Protein AF-A0ABD5T7F2-F1 (afdb_monomer)

Radius of gyration: 25.19 Å; Cα contacts (8 Å, |Δi|>4): 117; chains: 1; bounding box: 53×33×60 Å

Sequence (142 aa):
MTLKKLWKLYPKKIGKKPALAAYKRAMSRKKNPATNRQIQDGIVAYRQLIKSKGTEKRFVKDGSTFFNQEAWNDYLEVVKEEREEQEARKPKFDPKKTAIAMYIDYNSLDRVLEEIKAQGIPIKPEDAKRYIAEYDERRQQA

Secondary structure (DSSP, 8-state):
--HHHHHHH-SS---HHHHHHHHHHHHT-SSSPPPHHHHHHHHHHHHHHHHHTT--TTTSPPHHHHHHTTTHHHHHHHHHHHHHHHHHHSPPP-HHHHHHHHHHHH--HHHHHHHHHHTT-SS-HHHHHHHHHHHHHHHHT-

Solvent-accessible surface area (backbone atoms only — not comparable to full-atom values): 8013 Å² total; per-residue (Å²): 135,53,68,76,61,53,55,69,70,46,91,41,83,42,50,63,70,61,20,50,54,29,48,52,52,41,46,68,37,93,69,86,42,53,48,70,62,59,50,47,51,10,49,53,39,48,53,48,51,39,59,75,68,65,56,53,75,87,77,52,65,40,38,23,55,38,38,62,67,51,46,29,60,71,27,48,56,52,50,50,53,52,49,52,50,49,60,68,65,46,77,76,88,49,58,56,63,49,40,41,51,44,28,68,74,62,72,33,70,68,60,41,48,50,49,32,62,75,71,63,46,97,54,56,64,69,58,40,53,50,44,40,50,61,47,52,58,55,58,78,76,108

pLDDT: mean 89.98, std 9.58, range [60.41, 97.62]

Nearest PDB structures (foldseek):
  4roc-assembly1_A  TM=3.311E-01  e=8.472E+00  Homo sapiens

Structure (mmCIF, N/CA/C/O backbone):
data_AF-A0ABD5T7F2-F1
#
_entry.id   AF-A0ABD5T7F2-F1
#
loop_
_atom_site.group_PDB
_atom_site.id
_atom_site.type_symbol
_atom_site.label_atom_id
_atom_site.label_alt_id
_atom_site.label_comp_id
_atom_site.label_asym_id
_atom_site.label_entity_id
_atom_site.label_seq_id
_atom_site.pdbx_PDB_ins_code
_atom_site.Cartn_x
_atom_site.Cartn_y
_atom_site.Cartn_z
_atom_site.occupancy
_atom_site.B_iso_or_equiv
_atom_site.auth_seq_id
_atom_site.auth_comp_id
_atom_site.auth_asym_id
_atom_site.auth_atom_id
_atom_site.pdbx_PDB_model_num
ATOM 1 N N . MET A 1 1 ? -7.508 15.129 5.938 1.00 71.88 1 MET A N 1
ATOM 2 C CA . MET A 1 1 ? -8.403 13.963 5.703 1.00 71.88 1 MET A CA 1
ATOM 3 C C . MET A 1 1 ? -9.272 13.769 6.950 1.00 71.88 1 MET A C 1
ATOM 5 O O . MET A 1 1 ? -8.827 14.170 8.013 1.00 71.88 1 MET A O 1
ATOM 9 N N . THR A 1 2 ? -10.487 13.214 6.866 1.00 89.75 2 THR A N 1
ATOM 10 C CA . THR A 1 2 ? -11.339 12.944 8.051 1.00 89.75 2 THR A CA 1
ATOM 11 C C . THR A 1 2 ? -11.726 11.471 8.103 1.00 89.75 2 THR A C 1
ATOM 13 O O . THR A 1 2 ? -11.714 10.806 7.062 1.00 89.75 2 THR A O 1
ATOM 16 N N . LEU A 1 3 ? -12.174 10.972 9.264 1.00 91.69 3 LEU A N 1
ATOM 17 C CA . LEU A 1 3 ? -12.733 9.617 9.362 1.00 91.69 3 LEU A CA 1
ATOM 18 C C . LEU A 1 3 ? -13.804 9.353 8.298 1.00 91.69 3 LEU A C 1
ATOM 20 O O . LEU A 1 3 ? -13.856 8.258 7.757 1.00 91.69 3 LEU A O 1
ATOM 24 N N . LYS A 1 4 ? -14.642 10.340 7.946 1.00 93.25 4 LYS A N 1
ATOM 25 C CA . LYS A 1 4 ? -15.668 10.165 6.902 1.00 93.25 4 LYS A CA 1
ATOM 26 C C . LYS A 1 4 ? -15.062 9.673 5.582 1.00 93.25 4 LYS A C 1
ATOM 28 O O . LYS A 1 4 ? -15.688 8.857 4.915 1.00 93.25 4 LYS A O 1
ATOM 33 N N . LYS A 1 5 ? -13.867 10.151 5.215 1.00 94.50 5 LYS A N 1
ATOM 34 C CA . LYS A 1 5 ? -13.154 9.726 4.001 1.00 94.50 5 LYS A CA 1
ATOM 35 C C . LYS A 1 5 ? -12.534 8.334 4.180 1.00 94.50 5 LYS A C 1
ATOM 37 O O . LYS A 1 5 ? -12.773 7.472 3.345 1.00 94.50 5 LYS A O 1
ATOM 42 N N . LEU A 1 6 ? -11.852 8.080 5.300 1.00 94.25 6 LEU A N 1
ATOM 43 C CA . LEU A 1 6 ? -11.263 6.765 5.616 1.00 94.25 6 LEU A CA 1
ATOM 44 C C . LEU A 1 6 ? -12.324 5.652 5.678 1.00 94.25 6 LEU A C 1
ATOM 46 O O . LEU A 1 6 ? -12.150 4.570 5.128 1.00 94.25 6 LEU A O 1
ATOM 50 N N . TRP A 1 7 ? -13.481 5.946 6.269 1.00 96.12 7 TRP A N 1
ATOM 51 C CA . TRP A 1 7 ? -14.602 5.019 6.399 1.00 96.12 7 TRP A CA 1
ATOM 52 C C . TRP A 1 7 ? -15.192 4.594 5.054 1.00 96.12 7 TRP A C 1
ATOM 54 O O . TRP A 1 7 ? -15.679 3.475 4.919 1.00 96.12 7 TRP A O 1
ATOM 64 N N . LYS A 1 8 ? -15.154 5.470 4.039 1.00 95.31 8 LYS A N 1
ATOM 65 C CA . LYS A 1 8 ? -15.615 5.125 2.686 1.00 95.31 8 LYS A CA 1
ATOM 66 C C . LYS A 1 8 ? -14.739 4.043 2.050 1.00 95.31 8 LYS A C 1
ATOM 68 O O . LYS A 1 8 ? -15.282 3.226 1.310 1.00 95.31 8 LYS A O 1
ATOM 73 N N . LEU A 1 9 ? -13.443 4.026 2.377 1.00 93.62 9 LEU A N 1
ATOM 74 C CA . LEU A 1 9 ? -12.471 3.054 1.873 1.00 93.62 9 LEU A CA 1
ATOM 75 C C . L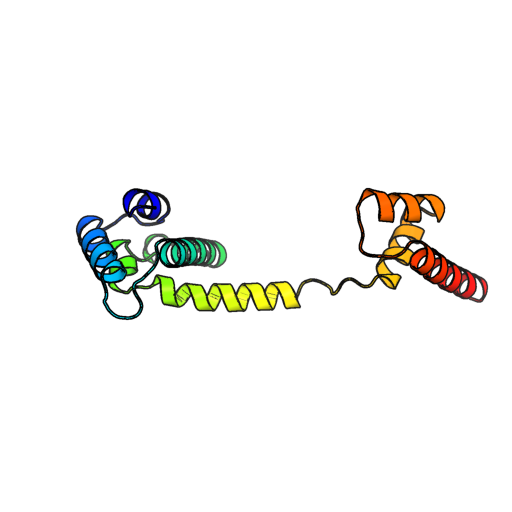EU A 1 9 ? -12.621 1.678 2.531 1.00 93.62 9 LEU A C 1
ATOM 77 O O . LEU A 1 9 ? -12.317 0.674 1.897 1.00 93.62 9 LEU A O 1
ATOM 81 N N . TYR A 1 10 ? -13.068 1.624 3.786 1.00 95.56 10 TYR A N 1
ATOM 82 C CA . TYR A 1 10 ? -13.033 0.394 4.574 1.00 95.56 10 TYR A CA 1
ATOM 83 C C . TYR A 1 10 ? -14.015 -0.679 4.047 1.00 95.56 10 TYR A C 1
ATOM 85 O O . TYR A 1 10 ? -15.179 -0.351 3.792 1.00 95.56 10 TYR A O 1
ATOM 93 N N . PRO A 1 11 ? -13.596 -1.953 3.894 1.00 92.94 11 PRO A N 1
ATOM 94 C CA . PRO A 1 11 ? -14.394 -2.989 3.228 1.00 92.94 11 PRO A CA 1
ATOM 95 C C . PRO A 1 11 ? -15.631 -3.434 4.027 1.00 92.94 11 PRO A C 1
ATOM 97 O O . PRO A 1 11 ? -16.669 -3.705 3.426 1.00 92.94 11 PRO A O 1
ATOM 100 N N . LYS A 1 12 ? -15.562 -3.463 5.368 1.00 95.81 12 LYS A N 1
ATOM 101 C CA . LYS A 1 12 ? -16.660 -3.914 6.245 1.00 95.81 12 LYS A CA 1
ATOM 102 C C . LYS A 1 12 ? -17.070 -2.830 7.246 1.00 95.81 12 LYS A C 1
ATOM 104 O O . LYS A 1 12 ? -16.495 -2.671 8.321 1.00 95.81 12 LYS A O 1
ATOM 109 N N . LYS A 1 13 ? -18.073 -2.035 6.870 1.00 96.19 13 LYS A N 1
ATOM 110 C CA . LYS A 1 13 ? -18.468 -0.780 7.544 1.00 96.19 13 LYS A CA 1
ATOM 111 C C . LYS A 1 13 ? -19.394 -1.000 8.751 1.00 96.19 13 LYS A C 1
ATOM 113 O O . LYS A 1 13 ? -20.475 -0.421 8.812 1.00 96.19 13 LYS A O 1
ATOM 118 N N . ILE A 1 14 ? -18.955 -1.792 9.727 1.00 96.50 14 ILE A N 1
ATOM 119 C CA . ILE A 1 14 ? -19.703 -2.094 10.960 1.00 96.50 14 ILE A CA 1
ATOM 120 C C . ILE A 1 14 ? -19.105 -1.325 12.147 1.00 96.50 14 ILE A C 1
ATOM 122 O O . ILE A 1 14 ? -17.888 -1.228 12.272 1.00 96.50 14 ILE A O 1
ATOM 126 N N . GLY A 1 15 ? -19.958 -0.738 12.997 1.00 96.62 15 GLY A N 1
ATOM 127 C CA . GLY A 1 15 ? -19.528 -0.058 14.227 1.00 96.62 15 GLY A CA 1
ATOM 128 C C . GLY A 1 15 ? -18.880 1.324 14.021 1.00 96.62 15 GLY A C 1
ATOM 129 O O . GLY A 1 15 ? -17.848 1.646 14.605 1.00 96.62 15 GLY A O 1
ATOM 130 N N . LYS A 1 16 ? -19.496 2.194 13.211 1.00 96.38 16 LYS A N 1
ATOM 131 C CA . LYS A 1 16 ? -18.955 3.531 12.884 1.00 96.38 16 LYS A CA 1
ATOM 132 C C . LYS A 1 16 ? -18.761 4.456 14.095 1.00 96.38 16 LYS A C 1
ATOM 134 O O . LYS A 1 16 ? -17.783 5.198 14.139 1.00 96.38 16 LYS A O 1
ATOM 139 N N . LYS A 1 17 ? -19.695 4.451 15.056 1.00 96.94 17 LYS A N 1
ATOM 140 C CA . LYS A 1 17 ? -19.611 5.277 16.278 1.00 96.94 17 LYS A CA 1
ATOM 141 C C . LYS A 1 17 ? -18.373 4.915 17.123 1.00 96.94 17 LYS A C 1
ATOM 143 O O . LYS A 1 17 ? -17.569 5.816 17.358 1.00 96.94 17 LYS A O 1
ATOM 148 N N . PRO A 1 18 ? -18.151 3.640 17.506 1.00 97.19 18 PRO A N 1
ATOM 149 C CA . PRO A 1 18 ? -16.934 3.261 18.224 1.00 97.19 18 PRO A CA 1
ATOM 150 C C . PRO A 1 18 ? -15.663 3.462 17.387 1.00 97.19 18 PRO A C 1
ATOM 152 O O . PRO A 1 18 ? -14.676 3.962 17.917 1.00 97.19 18 PRO A O 1
ATOM 155 N N . ALA A 1 19 ? -15.696 3.210 16.072 1.00 97.38 19 ALA A N 1
ATOM 156 C CA . ALA A 1 19 ? -14.559 3.519 15.197 1.00 97.38 19 ALA A CA 1
ATOM 157 C C . ALA A 1 19 ? -14.187 5.016 15.214 1.00 97.38 19 ALA A C 1
ATOM 159 O O . ALA A 1 19 ? -13.008 5.364 15.202 1.00 97.38 19 ALA A O 1
ATOM 160 N N . LEU A 1 20 ? -15.177 5.917 15.281 1.00 97.31 20 LEU A N 1
ATOM 161 C CA . LEU A 1 20 ? -14.939 7.358 15.398 1.00 97.31 20 LEU A CA 1
ATOM 162 C C . LEU A 1 20 ? -14.315 7.753 16.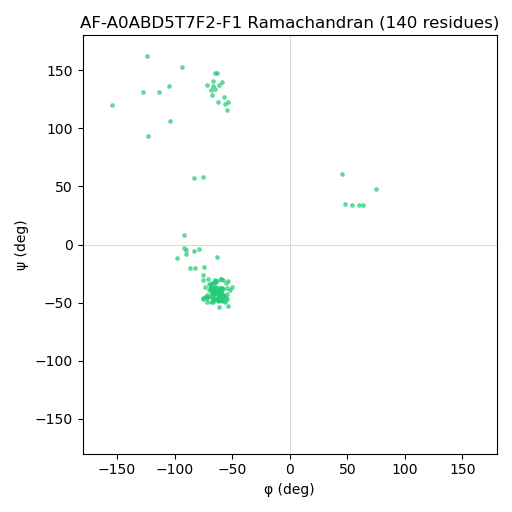730 1.00 97.31 20 LEU A C 1
ATOM 164 O O . LEU A 1 20 ? -13.422 8.600 16.738 1.00 97.31 20 LEU A O 1
ATOM 168 N N . ALA A 1 21 ? -14.764 7.155 17.831 1.00 97.44 21 ALA A N 1
ATOM 169 C CA . ALA A 1 21 ? -14.156 7.380 19.136 1.00 97.44 21 ALA A CA 1
ATOM 170 C C . ALA A 1 21 ? -12.689 6.916 19.143 1.00 97.44 21 ALA A C 1
ATOM 172 O O . ALA A 1 21 ? -11.808 7.678 19.541 1.00 97.44 21 ALA A O 1
ATOM 173 N N . ALA A 1 22 ? -12.418 5.720 18.610 1.00 97.31 22 ALA A N 1
ATOM 174 C CA . ALA A 1 22 ? -11.070 5.172 18.491 1.00 97.31 22 ALA A CA 1
ATOM 175 C C . ALA A 1 22 ? -10.154 6.042 17.623 1.00 97.31 22 ALA A C 1
ATOM 177 O O . ALA A 1 22 ? -9.062 6.396 18.053 1.00 97.31 22 ALA A O 1
ATOM 178 N N . TYR A 1 23 ? -10.628 6.461 16.448 1.00 97.06 23 TYR A N 1
ATOM 179 C CA . TYR A 1 23 ? -9.899 7.365 15.560 1.00 97.06 23 TYR A CA 1
ATOM 180 C C . TYR A 1 23 ? -9.516 8.678 16.252 1.00 97.06 23 TYR A C 1
ATOM 182 O O . TYR A 1 23 ? -8.358 9.085 16.202 1.00 97.06 23 TYR A O 1
ATOM 190 N N . LYS A 1 24 ? -10.472 9.334 16.926 1.00 96.50 24 LYS A N 1
ATOM 191 C CA . LYS A 1 24 ? -10.201 10.584 17.653 1.00 96.50 24 LYS A CA 1
ATOM 192 C C . LYS A 1 24 ? -9.145 10.365 18.733 1.00 96.50 24 LYS A C 1
ATOM 194 O O . LYS A 1 24 ? -8.185 11.124 18.785 1.00 96.50 24 LYS A O 1
ATOM 199 N N . ARG A 1 25 ? -9.302 9.301 19.530 1.00 96.56 25 ARG A N 1
ATOM 200 C CA . ARG A 1 25 ? -8.363 8.919 20.591 1.00 96.56 25 ARG A CA 1
ATOM 201 C C . ARG A 1 25 ? -6.957 8.671 20.046 1.00 96.56 25 ARG A C 1
ATOM 203 O O . ARG A 1 25 ? -6.001 9.142 20.650 1.00 96.56 25 ARG A O 1
ATOM 210 N N . ALA A 1 26 ? -6.830 7.960 18.927 1.00 96.06 26 ALA A N 1
ATOM 211 C CA . ALA A 1 26 ? -5.546 7.647 18.303 1.00 96.06 26 ALA A CA 1
ATOM 212 C C . ALA A 1 26 ? -4.824 8.907 17.800 1.00 96.06 26 ALA A C 1
ATOM 214 O O . ALA A 1 26 ? -3.618 9.046 17.997 1.00 96.06 26 ALA A O 1
ATOM 215 N N . MET A 1 27 ? -5.555 9.853 17.201 1.00 95.44 27 MET A N 1
ATOM 216 C CA . MET A 1 27 ? -4.956 11.105 16.724 1.00 95.44 27 MET A CA 1
ATOM 217 C C . MET A 1 27 ? -4.633 12.100 17.845 1.00 95.44 27 MET A C 1
ATOM 219 O O . MET A 1 27 ? -3.752 12.934 17.675 1.00 95.44 27 MET A O 1
ATOM 223 N N . SER A 1 28 ? -5.345 12.052 18.975 1.00 95.75 28 SER A N 1
ATOM 224 C CA . SER A 1 28 ? -5.165 13.004 20.079 1.00 95.75 28 SER A CA 1
ATOM 225 C C . SER A 1 28 ? -4.154 12.549 21.137 1.00 95.75 28 SER A C 1
ATOM 227 O O . SER A 1 28 ? -4.075 13.161 22.204 1.00 95.75 28 SER A O 1
ATOM 229 N N . ARG A 1 29 ? -3.416 11.451 20.915 1.00 94.50 29 ARG A N 1
ATOM 230 C CA . ARG A 1 29 ? -2.412 10.972 21.879 1.00 94.50 29 ARG A CA 1
ATOM 231 C C . ARG A 1 29 ? -1.252 11.959 21.991 1.00 94.50 29 ARG A C 1
ATOM 233 O O . ARG A 1 29 ? -0.767 12.475 20.991 1.00 94.50 29 ARG A O 1
ATOM 240 N N . LYS A 1 30 ? -0.750 12.152 23.216 1.00 94.06 30 LYS A N 1
ATOM 241 C CA . LYS A 1 30 ? 0.439 12.984 23.477 1.00 94.06 30 LYS A CA 1
ATOM 242 C C . LYS A 1 30 ? 1.723 12.386 22.895 1.00 94.06 30 LYS A C 1
ATOM 244 O O . LYS A 1 30 ? 2.603 13.124 22.478 1.00 94.06 30 LYS A O 1
ATOM 249 N N . LYS A 1 31 ? 1.837 11.055 22.894 1.00 92.44 31 LYS A N 1
ATOM 250 C CA . LYS A 1 31 ? 2.985 10.321 22.349 1.00 92.44 31 LYS A CA 1
ATOM 251 C C . LYS A 1 31 ? 2.532 9.527 21.131 1.00 92.44 31 LYS A C 1
ATOM 253 O O . LYS A 1 31 ? 1.526 8.825 21.220 1.00 92.44 31 LYS A O 1
ATOM 258 N N . ASN A 1 32 ? 3.282 9.651 20.037 1.00 88.56 32 ASN A N 1
ATOM 259 C CA . ASN A 1 32 ? 3.058 8.962 18.763 1.00 88.56 32 ASN A CA 1
ATOM 260 C C . ASN A 1 32 ? 1.586 8.997 18.302 1.00 88.56 32 ASN A C 1
ATOM 262 O O . ASN A 1 32 ? 0.952 7.944 18.192 1.00 88.56 32 ASN A O 1
ATOM 266 N N . PRO A 1 33 ? 1.005 10.193 18.074 1.00 94.94 33 PRO A N 1
ATOM 267 C CA . PRO A 1 33 ? -0.345 10.293 17.538 1.00 94.94 33 PRO A CA 1
ATOM 268 C C . PRO A 1 33 ? -0.416 9.647 16.155 1.00 94.94 33 PRO A C 1
ATOM 270 O O . PRO A 1 33 ? 0.455 9.850 15.307 1.00 94.94 33 PRO A O 1
ATOM 273 N N . ALA A 1 34 ? -1.485 8.896 15.909 1.00 94.62 34 ALA A N 1
ATOM 274 C CA . ALA A 1 34 ? -1.723 8.337 14.589 1.00 94.62 34 ALA A CA 1
ATOM 275 C C . ALA A 1 34 ? -2.022 9.460 13.589 1.00 94.62 34 ALA A C 1
ATOM 277 O O . ALA A 1 34 ? -2.823 10.362 13.850 1.00 94.62 34 ALA A O 1
ATOM 278 N N . THR A 1 35 ? -1.423 9.380 12.406 1.00 94.62 35 THR A N 1
ATOM 279 C CA . THR A 1 35 ? -1.730 10.292 11.305 1.00 94.62 35 THR A CA 1
ATOM 280 C C . THR A 1 35 ? -2.804 9.706 10.397 1.00 94.62 35 THR A C 1
ATOM 282 O O . THR A 1 35 ? -2.926 8.495 10.208 1.00 94.62 35 THR A O 1
ATOM 285 N N . ASN A 1 36 ? -3.560 10.585 9.738 1.00 95.00 36 ASN A N 1
ATOM 286 C CA . ASN A 1 36 ? -4.512 10.164 8.710 1.00 95.00 36 ASN A CA 1
ATOM 287 C C . ASN A 1 36 ? -3.865 9.327 7.597 1.00 95.00 36 ASN A C 1
ATOM 289 O O . ASN A 1 36 ? -4.528 8.455 7.043 1.00 95.00 36 ASN A O 1
ATOM 293 N N . ARG A 1 37 ? -2.601 9.621 7.266 1.00 93.00 37 ARG A N 1
ATOM 294 C CA . ARG A 1 37 ? -1.845 8.911 6.234 1.00 93.00 37 ARG A CA 1
ATOM 295 C C . ARG A 1 37 ? -1.542 7.480 6.667 1.00 93.00 37 ARG A C 1
ATOM 297 O O . ARG A 1 37 ? -1.916 6.571 5.947 1.00 93.00 37 ARG A O 1
ATOM 304 N N . GLN A 1 38 ? -1.010 7.279 7.873 1.00 93.44 38 GLN A N 1
ATOM 305 C CA . GLN A 1 38 ? -0.760 5.935 8.416 1.00 93.44 38 GLN A CA 1
ATOM 306 C C . GLN A 1 38 ? -2.024 5.071 8.430 1.00 93.44 38 GLN A C 1
ATOM 308 O O . GLN A 1 38 ? -2.006 3.924 7.995 1.00 93.44 38 GLN A O 1
ATOM 313 N N . ILE A 1 39 ? -3.147 5.639 8.876 1.00 95.44 39 ILE A N 1
ATOM 314 C CA . ILE A 1 39 ? -4.419 4.911 8.917 1.00 95.44 39 ILE A CA 1
ATOM 315 C C . ILE A 1 39 ? -4.902 4.585 7.498 1.00 95.44 39 ILE A C 1
ATOM 317 O O . ILE A 1 39 ? -5.390 3.486 7.249 1.00 95.44 39 ILE A O 1
ATOM 321 N N . GLN A 1 40 ? -4.781 5.525 6.556 1.00 95.12 40 GLN A N 1
ATOM 322 C CA . GLN A 1 40 ? -5.131 5.286 5.157 1.00 95.12 40 GLN A CA 1
ATOM 323 C C . GLN A 1 40 ? -4.279 4.172 4.547 1.00 95.12 40 GLN A C 1
ATOM 325 O O . GLN A 1 40 ? -4.839 3.270 3.925 1.00 95.12 40 GLN A O 1
ATOM 330 N N . ASP A 1 41 ? -2.964 4.233 4.741 1.00 93.19 41 ASP A N 1
ATOM 331 C CA . ASP A 1 41 ? -2.009 3.270 4.202 1.00 93.19 41 ASP A CA 1
ATOM 332 C C . ASP A 1 41 ? -2.308 1.869 4.753 1.00 93.19 41 ASP A C 1
ATOM 334 O O . ASP A 1 41 ? -2.481 0.935 3.973 1.00 93.19 41 ASP A O 1
ATOM 338 N N . GLY A 1 42 ? -2.547 1.735 6.063 1.00 95.06 42 GLY A N 1
ATOM 339 C CA . GLY A 1 42 ? -2.958 0.459 6.656 1.00 95.06 42 GLY A CA 1
ATOM 340 C C . GLY A 1 42 ? -4.331 -0.045 6.184 1.00 95.06 42 GLY A C 1
ATOM 341 O O . GLY A 1 42 ? -4.531 -1.249 6.051 1.00 95.06 42 GLY A O 1
ATOM 342 N N . ILE A 1 43 ? -5.290 0.837 5.864 1.00 95.75 43 ILE A N 1
ATOM 343 C CA . ILE A 1 43 ? -6.567 0.419 5.247 1.00 95.75 43 ILE A CA 1
ATOM 344 C C . ILE A 1 43 ? -6.339 -0.106 3.825 1.00 95.75 43 ILE A C 1
ATOM 346 O O . ILE A 1 43 ? -6.963 -1.093 3.432 1.00 95.75 43 ILE A O 1
ATOM 350 N N . VAL A 1 44 ? -5.491 0.555 3.034 1.00 94.31 44 VAL A N 1
ATOM 351 C CA . VAL A 1 44 ? -5.166 0.122 1.667 1.00 94.31 44 VAL A CA 1
ATOM 352 C C . VAL A 1 44 ? -4.450 -1.227 1.696 1.00 94.31 44 VAL A C 1
ATOM 354 O O . VAL A 1 44 ? -4.882 -2.140 0.994 1.00 94.31 44 VAL A O 1
ATOM 357 N N . ALA A 1 45 ? -3.452 -1.367 2.567 1.00 92.88 45 ALA A N 1
ATOM 358 C CA . ALA A 1 45 ? -2.729 -2.605 2.829 1.00 92.88 45 ALA A CA 1
ATOM 359 C C . ALA A 1 45 ? -3.677 -3.756 3.184 1.00 92.88 45 ALA A C 1
ATOM 361 O O . ALA A 1 45 ? -3.715 -4.790 2.520 1.00 92.88 45 ALA A O 1
ATOM 362 N N . TYR A 1 46 ? -4.548 -3.532 4.171 1.00 95.00 46 TYR A N 1
ATOM 363 C CA . TYR A 1 46 ? -5.514 -4.534 4.603 1.00 95.00 46 TYR A CA 1
ATOM 364 C C . TYR A 1 46 ? -6.454 -4.964 3.469 1.00 95.00 46 TYR A C 1
ATOM 366 O O . TYR A 1 46 ? -6.751 -6.146 3.315 1.00 95.00 46 TYR A O 1
ATOM 374 N N . ARG A 1 47 ? -6.901 -4.017 2.632 1.00 94.00 47 ARG A N 1
ATOM 375 C CA . ARG A 1 47 ? -7.743 -4.314 1.461 1.00 94.00 47 ARG A CA 1
ATOM 376 C C . ARG A 1 47 ? -7.024 -5.148 0.405 1.00 94.00 47 ARG A C 1
ATOM 378 O O . ARG A 1 47 ? -7.669 -5.973 -0.239 1.00 94.00 47 ARG A O 1
ATOM 385 N N . GLN A 1 48 ? -5.735 -4.906 0.192 1.00 91.56 48 GLN A N 1
ATOM 386 C CA . GLN A 1 48 ? -4.925 -5.700 -0.728 1.00 91.56 48 GLN A CA 1
ATOM 387 C C . GLN A 1 48 ? -4.755 -7.120 -0.189 1.00 91.56 48 GLN A C 1
ATOM 389 O O . GLN A 1 48 ? -5.036 -8.065 -0.919 1.00 91.56 48 GLN A O 1
ATOM 394 N N . LEU A 1 49 ? -4.444 -7.262 1.101 1.00 90.69 49 LEU A N 1
ATOM 395 C CA . LEU A 1 49 ? -4.281 -8.553 1.767 1.00 90.69 49 LEU A CA 1
ATOM 396 C C . LEU A 1 49 ? -5.543 -9.426 1.700 1.00 90.69 49 LEU A C 1
ATOM 398 O O . LEU A 1 49 ? -5.472 -10.600 1.345 1.00 90.69 49 LEU A O 1
ATOM 402 N N . ILE A 1 50 ? -6.722 -8.871 2.011 1.00 92.81 50 ILE A N 1
ATOM 403 C CA . ILE A 1 50 ? -7.975 -9.646 1.924 1.00 92.81 50 ILE A CA 1
ATOM 404 C C . ILE A 1 50 ? -8.293 -10.054 0.482 1.00 92.81 50 ILE A C 1
ATOM 406 O O . ILE A 1 50 ? -8.901 -11.099 0.266 1.00 92.81 50 ILE A O 1
ATOM 410 N N . LYS A 1 51 ? -7.886 -9.240 -0.506 1.00 91.06 51 LYS A N 1
ATOM 411 C CA . LYS A 1 51 ? -8.078 -9.541 -1.927 1.00 91.06 51 LYS A CA 1
ATOM 412 C C . LYS A 1 51 ? -7.112 -10.634 -2.386 1.00 91.06 51 LYS A C 1
ATOM 414 O O . LYS A 1 51 ? -7.558 -11.550 -3.064 1.00 91.06 51 LYS A O 1
ATOM 419 N N . SER A 1 52 ? -5.832 -10.555 -2.017 1.00 87.19 52 SER A N 1
ATOM 420 C CA . SER A 1 52 ? -4.815 -11.539 -2.410 1.00 87.19 52 SER A CA 1
ATOM 421 C C . SER A 1 52 ? -5.069 -12.909 -1.785 1.00 87.19 52 SER A C 1
ATOM 423 O O . SER A 1 52 ? -4.932 -13.921 -2.461 1.00 87.19 52 SER A O 1
ATOM 425 N N . LYS A 1 53 ? -5.519 -12.947 -0.526 1.00 88.81 53 LYS A N 1
ATOM 426 C CA . LYS A 1 53 ? -5.847 -14.193 0.187 1.00 88.81 53 LYS A CA 1
ATOM 427 C C . LYS A 1 53 ? -7.246 -14.742 -0.107 1.00 88.81 53 LYS A C 1
ATOM 429 O O . LYS A 1 53 ? -7.596 -15.788 0.428 1.00 88.81 53 LYS A O 1
ATOM 434 N N . GLY A 1 54 ? -8.076 -14.028 -0.871 1.00 89.88 54 GLY A N 1
ATOM 435 C CA . GLY A 1 54 ? -9.470 -14.423 -1.102 1.00 89.88 54 GLY A CA 1
ATOM 436 C C . GLY A 1 54 ? -10.299 -14.513 0.186 1.00 89.88 54 GLY A C 1
ATOM 437 O O . GLY A 1 54 ? -11.170 -15.368 0.309 1.00 89.88 54 GLY A O 1
ATOM 438 N N . THR A 1 55 ? -10.019 -13.658 1.174 1.00 90.38 55 THR A N 1
ATOM 439 C CA . THR A 1 55 ? -10.678 -13.710 2.484 1.00 90.38 55 THR A CA 1
ATOM 440 C C . THR A 1 55 ? -12.179 -13.461 2.357 1.00 90.38 55 THR A C 1
ATOM 442 O O . THR A 1 55 ? -12.621 -12.403 1.901 1.00 90.38 55 THR A O 1
ATOM 445 N N . GLU A 1 56 ? -12.982 -14.417 2.825 1.00 91.50 56 GLU A N 1
ATOM 446 C CA . GLU A 1 56 ? -14.435 -14.278 2.835 1.00 91.50 56 GLU A CA 1
ATOM 447 C C . GLU A 1 56 ? -14.893 -13.124 3.740 1.00 91.50 56 GLU A C 1
ATOM 449 O O . GLU A 1 56 ? -14.331 -12.872 4.809 1.00 91.50 56 GLU A O 1
ATOM 454 N N . LYS A 1 57 ? -15.997 -12.461 3.366 1.00 89.31 57 LYS A N 1
ATOM 455 C CA . LYS A 1 57 ? -16.530 -11.283 4.080 1.00 89.31 57 LYS A CA 1
ATOM 456 C C . LYS A 1 57 ? -16.755 -11.505 5.582 1.00 89.31 57 LYS A C 1
ATOM 458 O O . LYS A 1 57 ? -16.630 -10.553 6.351 1.00 89.31 57 LYS A O 1
ATOM 463 N N . ARG A 1 58 ? -17.083 -12.733 6.003 1.00 92.69 58 ARG A N 1
ATOM 464 C CA . ARG A 1 58 ? -17.278 -13.095 7.420 1.00 92.69 58 ARG A CA 1
ATOM 465 C C . ARG A 1 58 ? -15.996 -12.977 8.251 1.00 92.69 58 ARG A C 1
ATOM 467 O O . ARG A 1 58 ? -16.078 -12.566 9.403 1.00 92.69 58 ARG A O 1
ATOM 474 N N . PHE A 1 59 ? -14.837 -13.234 7.645 1.00 93.38 59 PHE A N 1
ATOM 475 C CA . PHE A 1 59 ? -13.520 -13.147 8.285 1.00 93.38 59 PHE A CA 1
ATOM 476 C C . PHE A 1 59 ? -12.874 -11.760 8.161 1.00 93.38 59 PHE A C 1
ATOM 478 O O . PHE A 1 59 ? -11.863 -11.482 8.805 1.00 93.38 59 PHE A O 1
ATOM 485 N N . VAL A 1 60 ? -13.458 -10.855 7.368 1.00 94.50 60 VAL A N 1
ATOM 486 C CA . VAL A 1 60 ? -13.028 -9.453 7.337 1.00 94.50 60 VAL A CA 1
ATOM 487 C C . VAL A 1 60 ? -13.380 -8.801 8.679 1.00 94.50 60 VAL A C 1
ATOM 489 O O . VAL A 1 60 ? -14.524 -8.887 9.141 1.00 94.50 60 VAL A O 1
ATOM 492 N N . LYS A 1 61 ? -12.397 -8.141 9.304 1.00 95.69 61 LYS A N 1
ATOM 493 C CA . LYS A 1 61 ? -12.562 -7.409 10.565 1.00 95.69 61 LYS A CA 1
ATOM 494 C C . LYS A 1 61 ? -13.624 -6.327 10.392 1.00 95.69 61 LYS A C 1
ATOM 496 O O . LYS A 1 61 ? -13.683 -5.640 9.372 1.00 95.69 61 LYS A O 1
ATOM 501 N N . ASP A 1 62 ? -14.452 -6.152 11.412 1.00 97.38 62 ASP A N 1
ATOM 502 C CA . ASP A 1 62 ? -15.370 -5.020 11.461 1.00 97.38 62 ASP A CA 1
ATOM 503 C C . ASP A 1 62 ? -14.587 -3.712 11.563 1.00 97.38 62 ASP A C 1
ATOM 505 O O . ASP A 1 62 ? -13.532 -3.653 12.200 1.00 97.38 62 ASP A O 1
ATOM 509 N N . GLY A 1 63 ? -15.124 -2.638 10.981 1.00 97.00 63 GLY A N 1
ATOM 510 C CA . GLY A 1 63 ? -14.514 -1.313 11.074 1.00 97.00 63 GLY A CA 1
ATOM 511 C C . GLY A 1 63 ? -14.278 -0.884 12.523 1.00 97.00 63 GLY A C 1
ATOM 512 O O . GLY A 1 63 ? -13.198 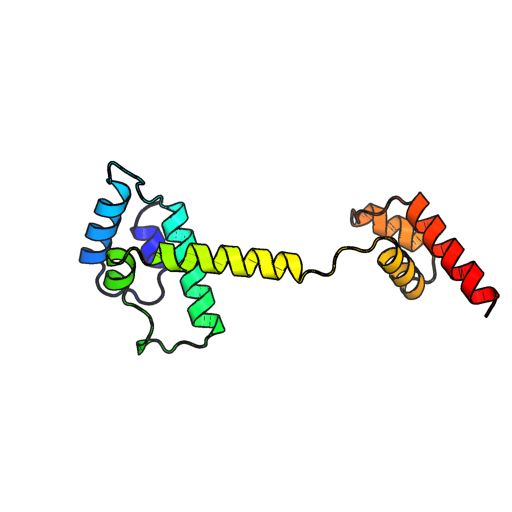-0.408 12.851 1.00 97.00 63 GLY A O 1
ATOM 513 N N . SER A 1 64 ? -15.225 -1.119 13.431 1.00 97.12 64 SER A N 1
ATOM 514 C CA . SER A 1 64 ? -15.004 -0.890 14.865 1.00 97.12 64 SER A CA 1
ATOM 515 C C . SER A 1 64 ? -13.782 -1.624 15.401 1.00 97.12 64 SER A C 1
ATOM 517 O O . SER A 1 64 ? -12.976 -1.017 16.097 1.00 97.12 64 SER A O 1
ATOM 519 N N . THR A 1 65 ? -13.625 -2.903 15.066 1.00 97.62 65 THR A N 1
ATOM 520 C CA . THR A 1 65 ? -12.518 -3.739 15.544 1.00 97.62 65 THR A CA 1
ATOM 521 C C . THR A 1 65 ? -11.185 -3.247 14.998 1.00 97.62 65 THR A C 1
ATOM 523 O O . THR A 1 65 ? -10.251 -3.047 15.766 1.00 97.62 65 THR A O 1
ATOM 526 N N . PHE A 1 66 ? -11.114 -2.964 13.697 1.00 97.50 66 PHE A N 1
ATOM 527 C CA . PHE A 1 66 ? -9.899 -2.462 13.056 1.00 97.50 66 PHE A CA 1
ATOM 528 C C . PHE A 1 66 ? -9.425 -1.134 13.645 1.00 97.50 66 PHE A C 1
ATOM 530 O O . PHE A 1 66 ? -8.244 -0.978 13.942 1.00 97.50 66 PHE A O 1
ATOM 537 N N . PHE A 1 67 ? -10.342 -0.185 13.853 1.00 97.38 67 PHE A N 1
ATOM 538 C CA . PHE A 1 67 ? -9.981 1.117 14.408 1.00 97.38 67 PHE A CA 1
ATOM 539 C C . PHE A 1 67 ? -9.672 1.051 15.911 1.00 97.38 67 PHE A C 1
ATOM 541 O O . PHE A 1 67 ? -8.771 1.748 16.367 1.00 97.38 67 PHE A O 1
ATOM 548 N N . ASN A 1 68 ? -10.387 0.225 16.684 1.00 97.19 68 ASN A N 1
ATOM 549 C CA . ASN A 1 68 ? -10.132 0.069 18.122 1.00 97.19 68 ASN A CA 1
ATOM 550 C C . ASN A 1 68 ? -8.780 -0.586 18.414 1.00 97.19 68 ASN A C 1
ATOM 552 O O . ASN A 1 68 ? -8.093 -0.149 19.336 1.00 97.19 68 ASN A O 1
ATOM 556 N N . GLN A 1 69 ? -8.421 -1.612 17.639 1.00 96.69 69 GLN A N 1
ATOM 557 C CA . GLN A 1 69 ? -7.164 -2.352 17.786 1.00 96.69 69 GLN A CA 1
ATOM 558 C C . GLN A 1 69 ? -5.964 -1.615 17.188 1.00 96.69 69 GLN A C 1
ATOM 560 O O . GLN A 1 69 ? -4.850 -2.102 17.296 1.00 96.69 69 GLN A O 1
ATOM 565 N N . GLU A 1 70 ? -6.179 -0.466 16.542 1.00 95.88 70 GLU A N 1
ATOM 566 C CA . GLU A 1 70 ? -5.129 0.228 15.788 1.00 95.88 70 GLU A CA 1
ATOM 567 C C . GLU A 1 70 ? -4.462 -0.681 14.748 1.00 95.88 70 GLU A C 1
ATOM 569 O O . GLU A 1 70 ? -3.282 -0.545 14.437 1.00 95.88 70 GLU A O 1
ATOM 574 N N . ALA A 1 71 ? -5.261 -1.590 14.176 1.00 95.31 71 ALA A N 1
ATOM 575 C CA . ALA A 1 71 ? -4.791 -2.693 13.344 1.00 95.31 71 ALA A CA 1
ATOM 576 C C . ALA A 1 71 ? -4.102 -2.223 12.055 1.00 95.31 71 ALA A C 1
ATOM 578 O O . ALA A 1 71 ? -3.495 -3.025 11.365 1.00 95.31 71 ALA A O 1
ATOM 579 N N . TRP A 1 72 ? -4.179 -0.933 11.705 1.00 95.00 72 TRP A N 1
ATOM 580 C CA . TRP A 1 72 ? -3.383 -0.375 10.612 1.00 95.00 72 TRP A CA 1
ATOM 581 C C . TRP A 1 72 ? -1.878 -0.566 10.838 1.00 95.00 72 TRP A C 1
ATOM 583 O O . TRP A 1 72 ? -1.170 -0.707 9.849 1.00 95.00 72 TRP A O 1
ATOM 593 N N . ASN A 1 73 ? -1.401 -0.598 12.088 1.00 93.88 73 ASN A N 1
ATOM 594 C CA . ASN A 1 73 ? 0.016 -0.804 12.397 1.00 93.88 73 ASN A CA 1
ATOM 595 C C . ASN A 1 73 ? 0.507 -2.171 11.895 1.00 93.88 73 ASN A C 1
ATOM 597 O O . ASN A 1 73 ? 1.539 -2.225 11.234 1.00 93.88 73 ASN A O 1
ATOM 601 N N . ASP A 1 74 ? -0.293 -3.224 12.089 1.00 90.94 74 ASP A N 1
ATOM 602 C CA . ASP A 1 74 ? 0.027 -4.597 11.671 1.00 90.94 74 ASP A CA 1
ATOM 603 C C . ASP A 1 74 ? 0.254 -4.716 10.154 1.00 90.94 74 ASP A C 1
ATOM 605 O O . ASP A 1 74 ? 1.001 -5.570 9.690 1.00 90.94 74 ASP A O 1
ATOM 609 N N . TYR A 1 75 ? -0.400 -3.867 9.354 1.00 87.69 75 TYR A N 1
ATOM 610 C CA . TYR A 1 75 ? -0.322 -3.934 7.891 1.00 87.69 75 TYR A CA 1
ATOM 611 C C . TYR A 1 75 ? 0.684 -2.952 7.283 1.00 87.69 75 TYR A C 1
ATOM 613 O O . TYR A 1 75 ? 0.989 -3.058 6.096 1.00 87.69 75 TYR A O 1
ATOM 621 N N . LEU A 1 76 ? 1.195 -1.993 8.062 1.00 79.75 76 LEU A N 1
ATOM 622 C CA . LEU A 1 76 ? 2.262 -1.104 7.597 1.00 79.75 76 LEU A CA 1
ATOM 623 C C . LEU A 1 76 ? 3.584 -1.863 7.458 1.00 79.75 76 LEU A C 1
ATOM 625 O O . LEU A 1 76 ? 4.305 -1.635 6.488 1.00 79.75 76 LEU A O 1
ATOM 629 N N . GLU A 1 77 ? 3.873 -2.774 8.389 1.00 73.00 77 GLU A N 1
ATOM 630 C CA . GLU A 1 77 ? 5.067 -3.627 8.342 1.00 73.00 77 GLU A CA 1
ATOM 631 C C . GLU A 1 77 ? 5.000 -4.598 7.162 1.00 73.00 77 GLU A C 1
ATOM 633 O O . GLU A 1 77 ? 5.918 -4.623 6.346 1.00 73.00 77 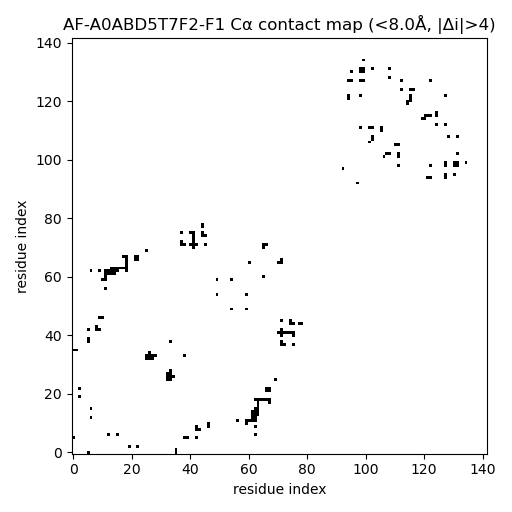GLU A O 1
ATOM 638 N N . VAL A 1 78 ? 3.854 -5.262 6.971 1.00 68.56 78 VAL A N 1
ATOM 639 C CA . VAL A 1 78 ? 3.625 -6.165 5.830 1.00 68.56 78 VAL A CA 1
ATOM 640 C C . VAL A 1 78 ? 3.805 -5.447 4.489 1.00 68.56 78 VAL A C 1
ATOM 642 O O . VAL A 1 78 ? 4.455 -5.975 3.597 1.00 68.56 78 VAL A O 1
ATOM 645 N N . VAL A 1 79 ? 3.291 -4.220 4.329 1.00 67.50 79 VAL A N 1
ATOM 646 C CA . VAL A 1 79 ? 3.484 -3.464 3.075 1.00 67.50 79 VAL A CA 1
ATOM 647 C C . VAL A 1 79 ? 4.932 -3.056 2.860 1.00 67.50 79 VAL A C 1
ATOM 649 O O . VAL A 1 79 ? 5.369 -2.960 1.712 1.00 67.50 79 VAL A O 1
ATOM 652 N N . LYS A 1 80 ? 5.672 -2.767 3.931 1.00 72.06 80 LYS A N 1
ATOM 653 C CA . LYS A 1 80 ? 7.089 -2.434 3.822 1.00 72.06 80 LYS A CA 1
ATOM 654 C C . LYS A 1 80 ? 7.876 -3.651 3.339 1.00 72.06 80 LYS A C 1
ATOM 656 O O . LYS A 1 80 ? 8.587 -3.529 2.348 1.00 72.06 80 LYS A O 1
ATOM 661 N N . GLU A 1 81 ? 7.664 -4.806 3.962 1.00 70.31 81 GLU A N 1
ATOM 662 C CA . GLU A 1 81 ? 8.295 -6.070 3.572 1.00 70.31 81 GLU A CA 1
ATOM 663 C C . GLU A 1 81 ? 7.903 -6.493 2.152 1.00 70.31 81 GLU A C 1
ATOM 665 O O . GLU A 1 81 ? 8.778 -6.752 1.334 1.00 70.31 81 GLU A O 1
ATOM 670 N N . GLU A 1 82 ? 6.611 -6.473 1.801 1.00 66.50 82 GLU A N 1
ATOM 671 C CA . GLU A 1 82 ? 6.150 -6.807 0.445 1.00 66.50 82 GLU A CA 1
ATOM 672 C C . GLU A 1 82 ? 6.723 -5.849 -0.606 1.00 66.50 82 GLU A C 1
ATOM 674 O O . GLU A 1 82 ? 7.045 -6.267 -1.717 1.00 66.50 82 GLU A O 1
ATOM 679 N N . ARG A 1 83 ? 6.860 -4.555 -0.287 1.00 68.88 83 ARG A N 1
ATOM 680 C CA . ARG A 1 83 ? 7.460 -3.579 -1.204 1.00 68.88 83 ARG A CA 1
ATOM 681 C C . ARG A 1 83 ? 8.954 -3.821 -1.370 1.00 68.88 83 ARG A C 1
ATOM 683 O O . ARG A 1 83 ? 9.429 -3.768 -2.497 1.00 68.88 83 ARG A O 1
ATOM 690 N N . GLU A 1 84 ? 9.678 -4.065 -0.285 1.00 72.62 84 GLU A N 1
ATOM 691 C CA . GLU A 1 84 ? 11.111 -4.375 -0.320 1.00 72.62 84 GLU A CA 1
ATOM 692 C C . GLU A 1 84 ? 11.371 -5.682 -1.073 1.00 72.62 84 GLU A C 1
ATOM 694 O O . GLU A 1 84 ? 12.257 -5.738 -1.923 1.00 72.62 84 GLU A O 1
ATOM 699 N N . GLU A 1 85 ? 10.541 -6.699 -0.853 1.00 68.25 85 GLU A N 1
ATOM 700 C CA . GLU A 1 85 ? 10.608 -7.960 -1.579 1.00 68.25 85 GLU A CA 1
ATOM 701 C C . GLU A 1 85 ? 10.262 -7.777 -3.062 1.00 68.25 85 GLU A C 1
ATOM 703 O O . GLU A 1 85 ? 10.953 -8.312 -3.924 1.00 68.25 85 GLU A O 1
ATOM 708 N N . GLN A 1 86 ? 9.237 -6.992 -3.403 1.00 61.03 86 GLN A N 1
ATOM 709 C CA . GLN A 1 86 ? 8.931 -6.681 -4.801 1.00 61.03 86 GLN A CA 1
ATOM 710 C C . GLN A 1 86 ? 10.039 -5.869 -5.475 1.00 61.03 86 GLN A C 1
ATOM 712 O O . GLN A 1 86 ? 10.358 -6.137 -6.631 1.00 61.03 86 GLN A O 1
ATOM 717 N N . GLU A 1 87 ? 10.651 -4.913 -4.777 1.00 62.81 87 GLU A N 1
ATOM 718 C CA . GLU A 1 87 ? 11.805 -4.160 -5.277 1.00 62.81 87 GLU A CA 1
ATOM 719 C C . GLU A 1 87 ? 13.011 -5.085 -5.493 1.00 62.81 87 GLU A C 1
ATOM 721 O O . GLU A 1 87 ? 13.702 -4.967 -6.502 1.00 62.81 87 GLU A O 1
ATOM 726 N N . ALA A 1 88 ? 13.215 -6.062 -4.606 1.00 64.19 88 ALA A N 1
ATOM 727 C CA . ALA A 1 88 ? 14.245 -7.088 -4.746 1.00 64.19 88 ALA A CA 1
ATOM 728 C C . ALA A 1 88 ? 13.944 -8.103 -5.866 1.00 64.19 88 ALA A C 1
ATOM 730 O O . ALA A 1 88 ? 14.871 -8.638 -6.473 1.00 64.19 88 ALA A O 1
ATOM 731 N N . ARG A 1 89 ? 12.659 -8.365 -6.149 1.00 62.66 89 ARG A N 1
ATOM 732 C CA . ARG A 1 89 ? 12.187 -9.259 -7.220 1.00 62.66 89 ARG A CA 1
ATOM 733 C C . ARG A 1 89 ? 12.152 -8.593 -8.596 1.00 62.66 89 ARG A C 1
ATOM 735 O O . ARG A 1 89 ? 12.138 -9.316 -9.593 1.00 62.66 89 ARG A O 1
ATOM 742 N N . LYS A 1 90 ? 12.128 -7.256 -8.692 1.00 60.41 90 LYS A N 1
ATOM 743 C CA . LYS A 1 90 ? 12.301 -6.572 -9.983 1.00 60.41 90 LYS A CA 1
ATOM 744 C C . LYS A 1 90 ? 13.645 -7.015 -10.569 1.00 60.41 90 LYS A C 1
ATOM 746 O O . LYS A 1 90 ? 14.658 -6.910 -9.874 1.00 60.41 90 LYS A O 1
ATOM 751 N N . PRO A 1 91 ? 13.691 -7.514 -11.818 1.00 62.91 91 PRO A N 1
ATOM 752 C CA . PRO A 1 91 ? 14.963 -7.838 -12.440 1.00 62.91 91 PRO A CA 1
ATOM 753 C C . PRO A 1 91 ? 15.822 -6.575 -12.420 1.00 62.91 91 PRO A C 1
ATOM 755 O O . PRO A 1 91 ? 15.404 -5.528 -12.921 1.00 62.91 91 PRO A O 1
ATOM 758 N N . LYS A 1 92 ? 16.994 -6.658 -11.780 1.00 71.44 92 LYS A N 1
ATOM 759 C CA . LYS A 1 92 ? 17.958 -5.557 -11.777 1.00 71.44 92 LYS A CA 1
ATOM 760 C C . LYS A 1 92 ? 18.212 -5.193 -13.233 1.00 71.44 92 LYS A C 1
ATOM 762 O O . LYS A 1 92 ? 18.555 -6.065 -14.029 1.00 71.44 92 LYS A O 1
ATOM 767 N N . PHE A 1 93 ? 17.968 -3.931 -13.572 1.00 82.88 93 PHE A N 1
ATOM 768 C CA . PHE A 1 93 ? 18.186 -3.427 -14.915 1.00 82.88 93 PHE A CA 1
ATOM 769 C C . PHE A 1 93 ? 19.630 -3.729 -15.328 1.00 82.88 93 PHE A C 1
ATOM 771 O O . PHE A 1 93 ? 20.565 -3.247 -14.692 1.00 82.88 93 PHE A O 1
ATOM 778 N N . ASP A 1 94 ? 19.794 -4.558 -16.356 1.00 88.38 94 ASP A N 1
ATOM 779 C CA . ASP A 1 94 ? 21.090 -4.876 -16.945 1.00 88.38 94 ASP A CA 1
ATOM 780 C C . ASP A 1 94 ? 21.196 -4.109 -18.274 1.00 88.38 94 ASP A C 1
ATOM 782 O O . ASP A 1 94 ? 20.517 -4.476 -19.246 1.00 88.38 94 ASP A O 1
ATOM 786 N N . PRO A 1 95 ? 22.006 -3.033 -18.333 1.00 90.44 95 PRO A N 1
ATOM 787 C CA . PRO A 1 95 ? 22.146 -2.206 -19.528 1.00 90.44 95 PRO A CA 1
ATOM 788 C C . PRO A 1 95 ? 22.618 -3.002 -20.748 1.00 90.44 95 PRO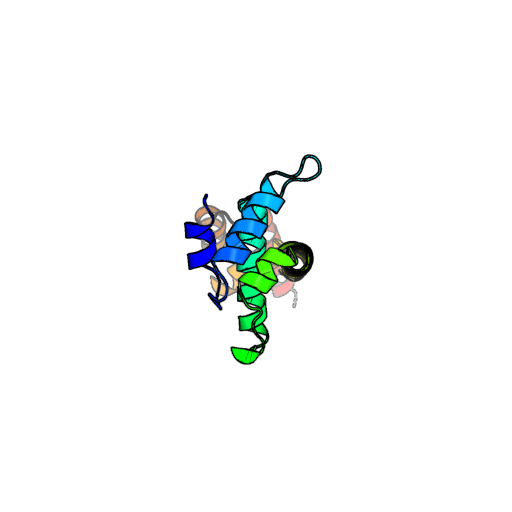 A C 1
ATOM 790 O O . PRO A 1 95 ? 22.134 -2.780 -21.857 1.00 90.44 95 PRO A O 1
ATOM 793 N N . LYS A 1 96 ? 23.537 -3.955 -20.548 1.00 93.31 96 LYS A N 1
ATOM 794 C CA . LYS A 1 96 ? 24.137 -4.745 -21.626 1.00 93.31 96 LYS A CA 1
ATOM 795 C C . LYS A 1 96 ? 23.132 -5.736 -22.189 1.00 93.31 96 LYS A C 1
ATOM 797 O O . LYS A 1 96 ? 22.923 -5.776 -23.399 1.00 93.31 96 LYS A O 1
ATOM 802 N N . LYS A 1 97 ? 22.466 -6.496 -21.315 1.00 93.25 97 LYS A N 1
ATOM 803 C CA . LYS A 1 97 ? 21.434 -7.455 -21.727 1.00 93.25 97 LYS A CA 1
ATOM 804 C C . LYS A 1 97 ? 20.274 -6.760 -22.443 1.00 93.25 97 LYS A C 1
ATOM 806 O O . LYS A 1 97 ? 19.789 -7.276 -23.444 1.00 93.25 97 LYS A O 1
ATOM 811 N N . THR A 1 98 ? 19.861 -5.591 -21.951 1.00 92.81 98 THR A N 1
ATOM 812 C CA . THR A 1 98 ? 18.763 -4.810 -22.540 1.00 92.81 98 THR A CA 1
ATOM 813 C C . THR A 1 98 ? 19.134 -4.279 -23.925 1.00 92.81 98 THR A C 1
ATOM 815 O O . THR A 1 98 ? 18.370 -4.479 -24.864 1.00 92.81 98 THR A O 1
ATOM 818 N N . ALA A 1 99 ? 20.317 -3.671 -24.084 1.00 94.25 99 ALA A N 1
ATOM 819 C CA . ALA A 1 99 ? 20.776 -3.161 -25.379 1.00 94.25 99 ALA A CA 1
ATOM 820 C C . ALA A 1 99 ? 20.899 -4.273 -26.435 1.00 94.25 99 ALA A C 1
ATOM 822 O O . ALA A 1 99 ? 20.446 -4.100 -27.564 1.00 94.25 99 ALA A O 1
ATOM 823 N N . ILE A 1 100 ? 21.456 -5.430 -26.056 1.00 94.12 100 ILE A N 1
ATOM 824 C CA . ILE A 1 100 ? 21.590 -6.589 -26.950 1.00 94.12 100 ILE A CA 1
ATOM 825 C C . ILE A 1 100 ? 20.213 -7.153 -27.330 1.00 94.12 100 ILE A C 1
ATOM 827 O O . ILE A 1 100 ? 19.987 -7.444 -28.499 1.00 94.12 100 ILE A O 1
ATOM 831 N N . ALA A 1 101 ? 19.275 -7.273 -26.384 1.00 94.38 101 ALA A N 1
ATOM 832 C CA . ALA A 1 101 ? 17.920 -7.747 -26.678 1.00 94.38 101 ALA A CA 1
ATOM 833 C C . ALA A 1 101 ? 17.183 -6.816 -27.656 1.00 94.38 101 ALA A C 1
ATOM 835 O O . ALA A 1 101 ? 16.667 -7.282 -28.666 1.00 94.38 101 ALA A O 1
ATOM 836 N N . MET A 1 102 ? 17.220 -5.499 -27.418 1.00 94.31 102 MET A N 1
ATOM 837 C CA . MET A 1 102 ? 16.633 -4.516 -28.337 1.00 94.31 102 MET A CA 1
ATOM 838 C C . MET A 1 102 ? 17.276 -4.582 -29.727 1.00 94.31 102 MET A C 1
ATOM 840 O O . MET A 1 102 ? 16.588 -4.425 -30.731 1.00 94.31 102 MET A O 1
ATOM 844 N N . TYR A 1 103 ? 18.589 -4.815 -29.798 1.00 95.75 103 TYR A N 1
ATOM 845 C CA . TYR A 1 103 ? 19.281 -4.984 -31.071 1.00 95.75 103 TYR A CA 1
ATOM 846 C C . TYR A 1 103 ? 18.844 -6.243 -31.812 1.00 95.75 103 TYR A C 1
ATOM 848 O O . TYR A 1 103 ? 18.628 -6.176 -33.015 1.00 95.75 103 TYR A O 1
ATOM 856 N N . ILE A 1 104 ? 18.651 -7.360 -31.111 1.00 94.00 104 ILE A N 1
ATOM 857 C CA . ILE A 1 104 ? 18.124 -8.594 -31.708 1.00 94.00 104 ILE A CA 1
ATOM 858 C C . ILE A 1 104 ? 16.700 -8.373 -32.244 1.00 94.00 104 ILE A C 1
ATOM 860 O O . ILE A 1 104 ? 16.398 -8.823 -33.347 1.00 94.00 104 ILE A O 1
ATOM 864 N N . ASP A 1 105 ? 15.852 -7.651 -31.506 1.00 93.50 105 ASP A N 1
ATOM 865 C CA . ASP A 1 105 ? 14.455 -7.402 -31.887 1.00 93.50 105 ASP A CA 1
ATOM 866 C C . ASP A 1 105 ? 14.327 -6.431 -33.071 1.00 93.50 105 ASP A C 1
ATOM 868 O 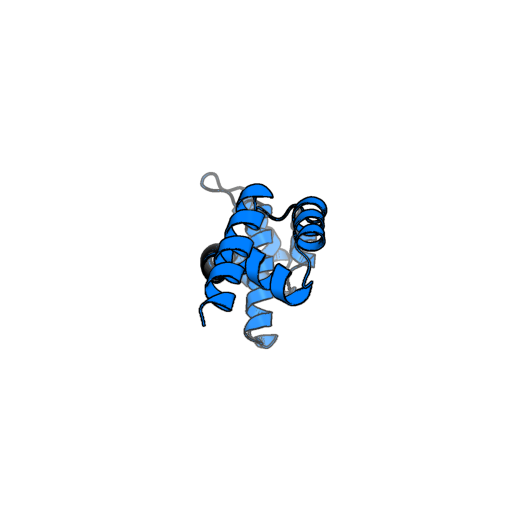O . ASP A 1 105 ? 13.559 -6.666 -34.006 1.00 93.50 105 ASP A O 1
ATOM 872 N N . TYR A 1 106 ? 15.071 -5.322 -33.042 1.00 93.62 106 TYR A N 1
ATOM 873 C CA . TYR A 1 106 ? 15.008 -4.297 -34.086 1.00 93.62 106 TYR A CA 1
ATOM 874 C C . TYR A 1 106 ? 15.931 -4.573 -35.271 1.00 93.62 106 TYR A C 1
ATOM 876 O O . TYR A 1 106 ? 15.728 -3.988 -36.336 1.00 93.62 106 TYR A O 1
ATOM 884 N N . ASN A 1 107 ? 16.952 -5.412 -35.081 1.00 93.19 107 ASN A N 1
ATOM 885 C CA . ASN A 1 107 ? 18.020 -5.690 -36.040 1.00 93.19 107 ASN A CA 1
ATOM 886 C C . ASN A 1 107 ? 18.639 -4.406 -36.639 1.00 93.19 107 ASN A C 1
ATOM 888 O O . ASN A 1 107 ? 18.965 -4.341 -37.823 1.00 93.19 107 ASN A O 1
ATOM 892 N N . SER A 1 108 ? 18.726 -3.342 -35.833 1.00 94.25 108 SER A N 1
ATOM 893 C CA . SER A 1 108 ? 19.194 -2.013 -36.241 1.00 94.25 108 SER A CA 1
ATOM 894 C C . SER A 1 108 ? 19.761 -1.266 -35.040 1.00 94.25 108 SER A C 1
ATOM 896 O O . SER A 1 108 ? 19.047 -1.003 -34.071 1.00 94.25 108 SER A O 1
ATOM 898 N N . LEU A 1 109 ? 21.043 -0.899 -35.109 1.00 93.56 109 LEU A N 1
ATOM 899 C CA . LEU A 1 109 ? 21.709 -0.133 -34.057 1.00 93.56 109 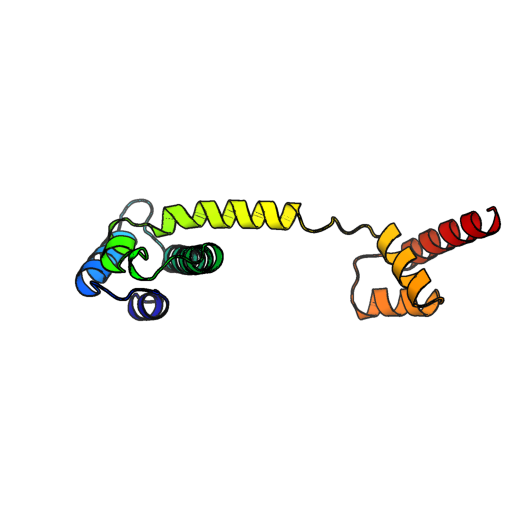LEU A CA 1
ATOM 900 C C . LEU A 1 109 ? 21.082 1.258 -33.895 1.00 93.56 109 LEU A C 1
ATOM 902 O O . LEU A 1 109 ? 20.778 1.656 -32.773 1.00 93.56 109 LEU A O 1
ATOM 906 N N . ASP A 1 110 ? 20.841 1.975 -34.994 1.00 95.31 110 ASP A N 1
ATOM 907 C CA . ASP A 1 110 ? 20.258 3.322 -34.961 1.00 95.31 110 ASP A CA 1
ATOM 908 C C . ASP A 1 110 ? 18.901 3.336 -34.260 1.00 95.31 110 ASP A C 1
ATOM 910 O O . ASP A 1 110 ? 18.683 4.143 -33.355 1.00 95.31 110 ASP A O 1
ATOM 914 N N . ARG A 1 111 ? 18.039 2.362 -34.576 1.00 95.56 111 ARG A N 1
AT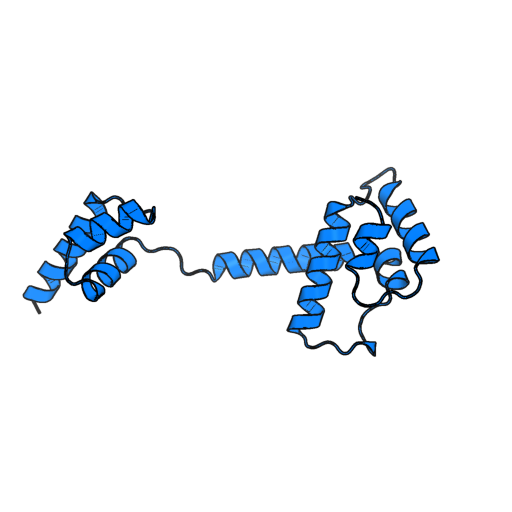OM 915 C CA . ARG A 1 111 ? 16.724 2.237 -33.943 1.00 95.56 111 ARG A CA 1
ATOM 916 C C . ARG A 1 111 ? 16.826 1.977 -32.442 1.00 95.56 111 ARG A C 1
ATOM 918 O O . ARG A 1 111 ? 16.066 2.547 -31.668 1.00 95.56 111 ARG A O 1
ATOM 925 N N . VAL A 1 112 ? 17.795 1.174 -31.999 1.00 95.12 112 VAL A N 1
ATOM 926 C CA . VAL A 1 112 ? 18.047 0.965 -30.562 1.00 95.12 112 VAL A CA 1
ATOM 927 C C . VAL A 1 112 ? 18.460 2.271 -29.878 1.00 95.12 112 VAL A C 1
ATOM 929 O O . VAL A 1 112 ? 17.976 2.571 -28.787 1.00 95.12 112 VAL A O 1
ATOM 932 N N . LEU A 1 113 ? 19.329 3.069 -30.504 1.00 95.69 113 LEU A N 1
ATOM 933 C CA . LEU A 1 113 ? 19.797 4.337 -29.937 1.00 95.69 113 LEU A CA 1
ATOM 934 C C . LEU A 1 113 ? 18.695 5.402 -29.882 1.00 95.69 113 LEU A C 1
ATOM 936 O O . LEU A 1 113 ? 18.644 6.170 -28.917 1.00 95.69 113 LEU A O 1
ATOM 940 N N . GLU A 1 114 ? 17.829 5.454 -30.894 1.00 95.50 114 GLU A N 1
ATOM 941 C CA . GLU A 1 114 ? 16.642 6.311 -30.903 1.00 95.50 114 GLU A CA 1
ATOM 942 C C . GLU A 1 114 ? 15.680 5.924 -29.782 1.00 95.50 114 GLU A C 1
ATOM 944 O O . GLU A 1 114 ? 15.296 6.785 -28.994 1.00 95.50 114 GLU A O 1
ATOM 949 N N . GLU A 1 115 ? 15.376 4.635 -29.633 1.00 93.88 115 GLU A N 1
ATOM 950 C CA . GLU A 1 115 ? 14.458 4.137 -28.605 1.00 93.88 115 GLU A CA 1
ATOM 951 C C . GLU A 1 115 ? 14.998 4.347 -27.183 1.00 93.88 115 GLU A C 1
ATOM 953 O O . GLU A 1 115 ? 14.253 4.770 -26.296 1.00 93.88 115 GLU A O 1
ATOM 958 N N . ILE A 1 116 ? 16.303 4.141 -26.957 1.00 92.75 116 ILE A N 1
ATOM 959 C CA . ILE A 1 116 ? 16.950 4.436 -25.668 1.00 92.75 116 ILE A CA 1
ATOM 960 C C . ILE A 1 116 ? 16.757 5.910 -25.289 1.00 92.75 116 ILE A C 1
ATOM 962 O O . ILE A 1 116 ? 16.418 6.212 -24.143 1.00 92.75 116 ILE A O 1
ATOM 966 N N . LYS A 1 117 ? 16.936 6.830 -26.246 1.00 92.75 117 LYS A N 1
ATOM 967 C CA . LYS A 1 117 ? 16.757 8.271 -26.019 1.00 92.75 117 LYS A CA 1
ATOM 968 C C . LYS A 1 117 ? 15.284 8.651 -25.864 1.00 92.75 117 LYS A C 1
ATOM 970 O O . LYS A 1 117 ? 14.957 9.405 -24.952 1.00 92.75 117 LYS A O 1
ATOM 975 N N . ALA A 1 118 ? 14.411 8.133 -26.725 1.00 93.31 118 ALA A N 1
ATOM 976 C CA . ALA A 1 118 ? 12.990 8.468 -26.764 1.00 93.31 118 ALA A CA 1
ATOM 977 C C . ALA A 1 118 ? 12.250 7.993 -25.507 1.00 93.31 118 ALA A C 1
ATOM 979 O O . ALA A 1 118 ? 11.430 8.727 -24.959 1.00 93.31 118 ALA A O 1
ATOM 980 N N . GLN A 1 119 ? 12.571 6.793 -25.019 1.00 88.06 119 GLN A N 1
ATOM 981 C CA . GLN A 1 119 ? 11.950 6.218 -23.825 1.00 88.06 119 GLN A CA 1
ATOM 982 C C . GLN A 1 119 ? 12.688 6.580 -22.523 1.00 88.06 119 GLN A C 1
ATOM 984 O O . GLN A 1 119 ? 12.225 6.229 -21.437 1.00 88.06 119 GLN A O 1
ATOM 989 N N . GLY A 1 120 ? 13.831 7.272 -22.605 1.00 87.94 120 GLY A N 1
ATOM 990 C CA . GLY A 1 120 ? 14.640 7.627 -21.436 1.00 87.94 120 GLY A CA 1
ATOM 991 C C . GLY A 1 120 ? 15.202 6.407 -20.702 1.00 87.94 120 GLY A C 1
ATOM 992 O O . GLY A 1 120 ? 15.302 6.414 -19.473 1.00 87.94 120 GLY A O 1
ATOM 993 N N . ILE A 1 121 ? 15.541 5.344 -21.438 1.00 89.00 121 ILE A N 1
ATOM 994 C CA . ILE A 1 121 ? 16.119 4.124 -20.866 1.00 89.00 121 ILE A CA 1
ATOM 995 C C . ILE A 1 121 ? 17.495 4.486 -20.279 1.00 89.00 121 ILE A C 1
ATOM 997 O O . ILE A 1 121 ? 18.274 5.160 -20.955 1.00 89.00 121 ILE A O 1
ATOM 1001 N N . PRO A 1 122 ? 17.838 4.057 -19.049 1.00 90.38 122 PRO A N 1
ATOM 1002 C CA . PRO A 1 122 ? 19.081 4.445 -18.378 1.00 90.38 122 PRO A CA 1
ATOM 1003 C C . PRO A 1 122 ? 20.323 3.717 -18.938 1.00 90.38 122 PRO A C 1
ATOM 1005 O O . PRO A 1 122 ? 21.054 3.045 -18.213 1.00 90.38 122 PRO A O 1
ATOM 1008 N N . ILE A 1 123 ? 20.577 3.857 -20.241 1.00 91.56 123 ILE A N 1
ATOM 1009 C CA . ILE A 1 123 ? 21.762 3.377 -20.965 1.00 91.56 123 ILE A CA 1
ATOM 1010 C C . ILE A 1 123 ? 22.334 4.566 -21.730 1.00 91.56 123 ILE A C 1
ATOM 1012 O O . ILE A 1 123 ? 21.608 5.260 -22.441 1.00 91.56 123 ILE A O 1
ATOM 1016 N N . LYS A 1 124 ? 23.641 4.815 -21.626 1.00 93.62 124 LYS A N 1
ATOM 1017 C CA . LYS A 1 124 ? 24.271 5.825 -22.481 1.00 93.62 124 LYS A CA 1
ATOM 1018 C C . LYS A 1 124 ? 24.356 5.283 -23.914 1.00 93.62 124 LYS A C 1
ATOM 1020 O O . LYS A 1 124 ? 24.769 4.136 -24.082 1.00 93.62 124 LYS A O 1
ATOM 1025 N N . PRO A 1 125 ? 24.047 6.085 -24.948 1.00 92.62 125 PRO A N 1
ATOM 1026 C CA . PRO A 1 125 ? 24.126 5.642 -26.341 1.00 92.62 125 PRO A CA 1
ATOM 1027 C C . PRO A 1 125 ? 25.476 5.013 -26.718 1.00 92.62 125 PRO A C 1
ATOM 1029 O O . PRO A 1 125 ? 25.505 4.006 -27.413 1.00 92.62 125 PRO A O 1
ATOM 1032 N N . GLU A 1 126 ? 26.587 5.556 -26.216 1.00 94.00 126 GLU A N 1
ATOM 1033 C CA . GLU A 1 126 ? 27.928 5.014 -26.487 1.00 94.00 126 GLU A CA 1
ATOM 1034 C C . GLU A 1 126 ? 28.160 3.640 -25.840 1.00 94.00 126 GLU A C 1
ATOM 1036 O O . GLU A 1 126 ? 28.751 2.756 -26.460 1.00 94.00 126 GLU A O 1
ATOM 1041 N N . ASP A 1 127 ? 27.628 3.420 -24.634 1.00 94.31 127 ASP A N 1
ATOM 1042 C CA . ASP A 1 127 ? 27.697 2.115 -23.968 1.00 94.31 127 ASP A CA 1
ATOM 1043 C C . ASP A 1 127 ? 26.854 1.080 -24.729 1.00 94.31 127 ASP A C 1
ATOM 1045 O O . ASP A 1 127 ? 27.301 -0.045 -24.941 1.00 94.31 127 ASP A O 1
ATOM 1049 N N . ALA A 1 128 ? 25.667 1.468 -25.215 1.00 94.00 128 ALA A N 1
ATOM 1050 C CA . ALA A 1 128 ? 24.816 0.605 -26.035 1.00 94.00 128 ALA A CA 1
ATOM 1051 C C . ALA A 1 128 ? 25.514 0.170 -27.335 1.00 94.00 128 ALA A C 1
ATOM 1053 O O . ALA A 1 128 ? 25.520 -1.021 -27.647 1.00 94.00 128 ALA A O 1
ATOM 1054 N N . LYS A 1 129 ? 26.163 1.107 -28.047 1.00 96.12 129 LYS A N 1
ATOM 1055 C CA . LYS A 1 129 ? 26.975 0.793 -29.238 1.00 96.12 129 LYS A CA 1
ATOM 1056 C C . LYS A 1 129 ? 28.061 -0.226 -28.916 1.00 96.12 129 LYS A C 1
ATOM 1058 O O . LYS A 1 129 ? 28.202 -1.210 -29.635 1.00 96.12 129 LYS A O 1
ATOM 1063 N N . ARG A 1 130 ? 28.796 -0.016 -27.819 1.00 96.31 130 ARG A N 1
ATOM 1064 C CA . ARG A 1 130 ? 29.854 -0.933 -27.380 1.00 96.31 130 ARG A CA 1
ATOM 1065 C C . ARG A 1 130 ? 29.311 -2.333 -27.087 1.00 96.31 130 ARG A C 1
ATOM 1067 O O . ARG A 1 130 ? 29.900 -3.311 -27.528 1.00 96.31 130 ARG A O 1
ATOM 1074 N N . TYR A 1 131 ? 28.198 -2.443 -26.364 1.00 95.50 131 TYR A N 1
ATOM 1075 C CA . TYR A 1 131 ? 27.600 -3.740 -26.029 1.00 95.50 131 TYR A CA 1
ATOM 1076 C C . TYR A 1 131 ? 27.150 -4.529 -27.257 1.00 95.50 131 TYR A C 1
ATOM 1078 O O . TYR A 1 131 ? 27.319 -5.747 -27.286 1.00 95.50 131 TYR A O 1
ATOM 1086 N N . ILE A 1 132 ? 26.583 -3.837 -28.245 1.00 94.88 132 ILE A N 1
ATOM 1087 C CA . ILE A 1 132 ? 26.112 -4.431 -29.497 1.00 94.88 132 ILE A CA 1
ATOM 1088 C C . ILE A 1 132 ? 27.297 -4.845 -30.376 1.00 94.88 132 ILE A C 1
ATOM 1090 O O . ILE A 1 132 ? 27.309 -5.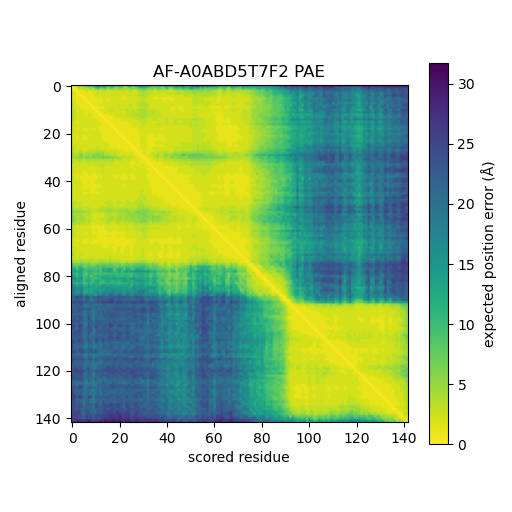968 -30.871 1.00 94.88 132 ILE A O 1
ATOM 1094 N N . ALA A 1 133 ? 28.330 -4.004 -30.486 1.00 94.81 133 ALA A N 1
ATOM 1095 C CA . ALA A 1 133 ? 29.558 -4.342 -31.208 1.00 94.81 133 ALA A CA 1
ATOM 1096 C C . ALA A 1 133 ? 30.235 -5.595 -30.624 1.00 94.81 133 ALA A C 1
ATOM 1098 O O . ALA A 1 133 ? 30.487 -6.550 -31.353 1.00 94.81 133 ALA A O 1
ATOM 1099 N N . GLU A 1 134 ? 30.415 -5.649 -29.296 1.00 94.56 134 GLU A N 1
ATOM 1100 C CA . GLU A 1 134 ? 30.976 -6.826 -28.612 1.00 94.56 134 GLU A CA 1
ATOM 1101 C C . GLU A 1 134 ? 30.131 -8.100 -28.835 1.00 94.56 134 GLU A C 1
ATOM 1103 O O . GLU A 1 134 ? 30.657 -9.213 -28.776 1.00 94.56 134 GLU A O 1
ATOM 1108 N N . TYR A 1 135 ? 28.814 -7.966 -29.027 1.00 93.00 135 TYR A N 1
ATOM 1109 C CA . TYR A 1 135 ? 27.917 -9.088 -29.314 1.00 93.00 135 TYR A CA 1
ATOM 1110 C C . TYR A 1 135 ? 28.062 -9.581 -30.759 1.00 93.00 135 TYR A C 1
ATOM 1112 O O . TYR A 1 135 ? 28.196 -10.788 -30.970 1.00 93.00 135 TYR A O 1
ATOM 1120 N N . ASP A 1 136 ? 28.092 -8.671 -31.735 1.00 90.88 136 ASP A N 1
ATOM 1121 C CA . ASP A 1 136 ? 28.256 -9.017 -33.150 1.00 90.88 136 ASP A CA 1
ATOM 1122 C C . ASP A 1 136 ? 29.624 -9.642 -33.441 1.00 90.88 136 ASP A C 1
ATOM 1124 O O . ASP A 1 136 ? 29.694 -10.650 -34.144 1.00 90.88 136 ASP A O 1
ATOM 1128 N N . GLU A 1 137 ? 30.700 -9.124 -32.841 1.00 90.69 137 GLU A N 1
ATOM 1129 C CA . GLU A 1 137 ? 32.043 -9.706 -32.973 1.00 90.69 137 GLU A CA 1
ATOM 1130 C C . GLU A 1 137 ? 32.086 -11.159 -32.481 1.00 90.69 137 GLU A C 1
ATOM 1132 O O . GLU A 1 137 ? 32.658 -12.029 -33.136 1.00 90.69 137 GLU A O 1
ATOM 1137 N N . ARG A 1 138 ? 31.436 -11.453 -31.347 1.00 87.69 138 ARG A N 1
ATOM 1138 C CA . ARG A 1 138 ? 31.347 -12.821 -30.808 1.00 87.69 138 ARG A CA 1
ATOM 1139 C C . ARG A 1 138 ? 30.493 -13.736 -31.675 1.00 87.69 138 ARG A C 1
ATOM 1141 O O . ARG A 1 138 ? 30.785 -14.923 -31.758 1.00 87.69 138 ARG A O 1
ATOM 1148 N N . ARG A 1 139 ? 29.440 -13.202 -32.297 1.00 85.00 139 ARG A N 1
ATOM 1149 C CA . ARG A 1 139 ? 28.557 -13.958 -33.192 1.00 85.00 139 ARG A CA 1
ATOM 1150 C C . ARG A 1 139 ? 29.262 -14.356 -34.487 1.00 85.00 139 ARG A C 1
ATOM 1152 O O . ARG A 1 139 ? 28.998 -15.433 -34.993 1.00 85.00 139 ARG A O 1
ATOM 1159 N N . GLN A 1 140 ? 30.135 -13.501 -35.017 1.00 75.56 140 GLN A N 1
ATOM 1160 C CA . GLN A 1 140 ? 30.891 -13.769 -36.248 1.00 75.56 140 GLN A CA 1
ATOM 1161 C C . GLN A 1 140 ? 32.037 -14.776 -36.055 1.00 75.56 140 GLN A C 1
ATOM 1163 O O . GLN A 1 140 ? 32.524 -15.338 -37.031 1.00 75.56 140 GLN A O 1
ATOM 1168 N N . GLN A 1 141 ? 32.480 -14.991 -34.813 1.00 71.94 141 GLN A N 1
ATOM 1169 C CA . GLN A 1 141 ? 33.546 -15.935 -34.451 1.00 71.94 141 GLN A CA 1
ATOM 1170 C C . GLN A 1 141 ? 33.029 -17.342 -34.084 1.00 71.94 141 GLN A C 1
ATOM 1172 O O . GLN A 1 141 ? 33.846 -18.215 -33.788 1.00 71.94 141 GLN A O 1
ATOM 1177 N N . ALA A 1 142 ? 31.708 -17.550 -34.069 1.00 63.06 142 ALA A N 1
ATOM 1178 C CA . ALA A 1 142 ? 31.031 -18.797 -33.697 1.00 63.06 142 ALA A CA 1
ATOM 1179 C C . ALA A 1 142 ? 30.405 -19.481 -34.919 1.00 63.06 142 ALA A C 1
ATOM 1181 O O . ALA A 1 142 ? 30.411 -20.732 -34.939 1.00 63.06 142 ALA A O 1
#

Mean predicted aligned error: 10.82 Å

Foldseek 3Di:
DAVVVLLVLAPAAPDSPLLNVLLVVQQPDPPNRDDPVLSSQLRVQLVVVCVVVVPDPVPRDHSNRCSNVVVSVVRVVVVVVVVVVVVVVPPDDDQLVVLQVVCVVVVDLVVSLVCCVVVVPPHDSVNSVVSNVVVVVVVVVD

Organism: NCBI:txid3032281